Protein AF-A0A947FIZ3-F1 (afdb_monomer)

Secondary structure (DSSP, 8-state):
---HHHHHHHHHHHTS-TTT----EEEESS--HHHHHHHHTT--EEEE----TT--SHHHHHHHHHHHHHHHHTS--SEEEE-STTHHHHHHHHHHHHTPEEEEEE-S-TT-HHHHHTHHHHEEEEEESSTTTSPPP-TT---

Solvent-accessible surface area (backbone atoms only — not comparable to full-atom values): 8315 Å² total; per-residue (Å²): 124,78,50,75,66,55,57,51,51,53,52,52,62,72,72,52,56,71,94,81,48,85,89,78,43,74,44,73,60,78,84,46,58,61,47,55,50,32,59,78,68,72,50,75,64,46,81,40,88,54,59,65,84,85,47,87,44,71,67,38,47,53,51,31,20,53,45,44,26,53,56,52,67,71,48,97,58,72,68,45,80,28,71,53,77,68,51,45,55,34,46,18,54,15,23,55,75,54,75,23,42,17,38,36,38,39,78,58,64,40,77,35,66,57,56,44,65,44,35,58,76,27,35,75,44,76,48,45,84,41,82,80,28,32,68,53,93,53,105,53,42,57,125

Nearest PDB structures (foldseek):
  3s2u-assembly1_A  TM=7.883E-01  e=5.055E-04  Pseudomonas aeruginosa PAO1
  7d1i-assembly1_A-2  TM=7.648E-01  e=7.434E-04  Acinetobacter baumannii
  7d1i-assembly1_B-2  TM=7.716E-01  e=8.454E-04  Acinetobacter baumannii
  7d1i-assembly1_C-2  TM=6.394E-01  e=5.454E-03  Acinetobacter baumannii
  7yqa-assembly1_B  TM=3.366E-01  e=1.893E+00  Chla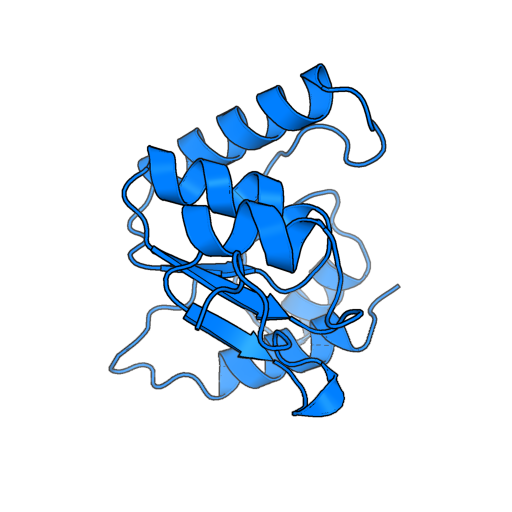mydomonas reinhardtii

Radius of gyration: 15.02 Å; Cα contacts (8 Å, |Δi|>4): 203; chains: 1; bounding box: 41×33×36 Å

Mean predicted aligned error: 6.51 Å

Sequence (143 aa):
MVGGSHISALTMLRELDPARFEPKVLLSGPEGDLGKMLDEEGIPYTRVTMPDPSSESLLGITSSVRAAIAHLKGGDFDYVHTNEGRNHVVWGLAAKIAGVEQVWHHRGHPRAKGLRFIAPLTARAVVSVSHYASPQPSNYSAG

Structure (mmCIF, N/CA/C/O backbone):
data_AF-A0A947FIZ3-F1
#
_entry.id   AF-A0A947FIZ3-F1
#
loop_
_atom_site.group_PDB
_atom_site.id
_atom_site.type_symbol
_atom_site.labe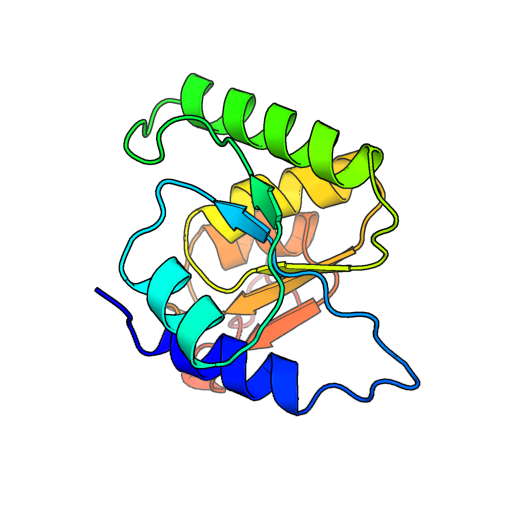l_atom_id
_atom_site.label_alt_id
_atom_site.label_comp_id
_atom_site.label_asym_id
_atom_site.label_entity_id
_atom_site.label_seq_id
_atom_site.pdbx_PDB_ins_code
_atom_site.Cartn_x
_atom_site.Cartn_y
_atom_site.Cartn_z
_atom_site.occupancy
_atom_site.B_iso_or_equiv
_atom_site.auth_seq_id
_atom_site.auth_comp_id
_atom_site.auth_asym_id
_atom_site.auth_atom_id
_atom_site.pdbx_PDB_model_num
ATOM 1 N N . MET A 1 1 ? 8.458 14.597 1.529 1.00 56.16 1 MET A N 1
ATOM 2 C CA . MET A 1 1 ? 7.822 15.358 0.439 1.00 56.16 1 MET A CA 1
ATOM 3 C C . MET A 1 1 ? 6.628 14.572 -0.074 1.00 56.16 1 MET A C 1
ATOM 5 O O . MET A 1 1 ? 6.802 13.422 -0.471 1.00 56.16 1 MET A O 1
ATOM 9 N N . VAL A 1 2 ? 5.433 15.163 -0.054 1.00 65.19 2 VAL A N 1
ATOM 10 C CA . VAL A 1 2 ? 4.241 14.585 -0.694 1.00 65.19 2 VAL A CA 1
ATOM 11 C C . VAL A 1 2 ? 4.395 14.704 -2.211 1.00 65.19 2 VAL A C 1
ATOM 13 O O . VAL A 1 2 ? 4.488 15.800 -2.754 1.00 65.19 2 VAL A O 1
ATOM 16 N N . GLY A 1 3 ? 4.474 13.563 -2.894 1.00 75.19 3 GLY A N 1
ATOM 17 C CA . GLY A 1 3 ? 4.508 13.484 -4.359 1.00 75.19 3 GLY A CA 1
ATOM 18 C C . GLY A 1 3 ? 3.139 13.189 -4.980 1.00 75.19 3 GLY A C 1
ATOM 19 O O . GLY A 1 3 ? 2.205 12.781 -4.293 1.00 75.19 3 GLY A O 1
ATOM 20 N N . GLY A 1 4 ? 3.034 13.295 -6.308 1.00 73.69 4 GLY A N 1
ATOM 21 C CA . GLY A 1 4 ? 1.778 13.053 -7.033 1.00 73.69 4 GLY A CA 1
ATOM 22 C C . GLY A 1 4 ? 1.187 11.637 -6.893 1.00 73.69 4 GLY A C 1
ATOM 23 O O . GLY A 1 4 ? 0.021 11.444 -7.228 1.00 73.69 4 GLY A O 1
ATOM 24 N N . SER A 1 5 ? 1.948 10.642 -6.409 1.00 71.94 5 SER A N 1
ATOM 25 C CA . SER A 1 5 ? 1.408 9.315 -6.039 1.00 71.94 5 SER A CA 1
ATOM 26 C C . SER A 1 5 ? 0.422 9.406 -4.886 1.00 71.94 5 SER A C 1
ATOM 28 O O . SER A 1 5 ? -0.645 8.804 -4.953 1.00 71.94 5 SER A O 1
ATOM 30 N N . HIS A 1 6 ? 0.746 10.205 -3.876 1.00 78.25 6 HIS A N 1
ATOM 31 C CA . HIS A 1 6 ? -0.073 10.382 -2.685 1.00 78.25 6 HIS A CA 1
ATOM 32 C C . HIS A 1 6 ? -1.379 11.106 -3.014 1.00 78.25 6 HIS A C 1
ATOM 34 O O . HIS A 1 6 ? -2.444 10.609 -2.672 1.00 78.25 6 HIS A O 1
ATOM 40 N N . ILE A 1 7 ? -1.320 12.200 -3.784 1.00 80.38 7 ILE A N 1
ATOM 41 C CA . ILE A 1 7 ? -2.523 12.929 -4.227 1.00 80.38 7 ILE A CA 1
ATOM 42 C C . ILE A 1 7 ? -3.473 12.009 -5.008 1.00 80.38 7 ILE A C 1
ATOM 44 O O . ILE A 1 7 ? -4.679 11.995 -4.766 1.00 80.38 7 ILE A O 1
ATOM 48 N N . SER A 1 8 ? -2.921 11.194 -5.915 1.00 79.12 8 SER A N 1
ATOM 49 C CA . SER A 1 8 ? -3.714 10.250 -6.714 1.00 79.12 8 SER A CA 1
ATOM 50 C C . SER A 1 8 ? -4.372 9.182 -5.833 1.00 79.12 8 SER A C 1
ATOM 52 O O . SER A 1 8 ? -5.540 8.858 -6.024 1.00 79.12 8 SER A O 1
ATOM 54 N N . ALA A 1 9 ? -3.636 8.659 -4.848 1.00 82.19 9 ALA A N 1
ATOM 55 C CA . ALA A 1 9 ? -4.139 7.671 -3.900 1.00 82.19 9 ALA A CA 1
ATOM 56 C C . ALA A 1 9 ? -5.288 8.219 -3.044 1.00 82.19 9 ALA A C 1
ATOM 58 O O . ALA A 1 9 ? -6.296 7.542 -2.862 1.00 82.19 9 ALA A O 1
ATOM 59 N N . LEU A 1 10 ? -5.144 9.451 -2.549 1.00 83.69 10 LEU A N 1
ATOM 60 C CA . LEU A 1 10 ? -6.157 10.114 -1.729 1.00 83.69 10 LEU A CA 1
ATOM 61 C C . LEU A 1 10 ? -7.408 10.445 -2.537 1.00 83.69 10 LEU A C 1
ATOM 63 O O . LEU A 1 10 ? -8.516 10.230 -2.060 1.00 83.69 10 LEU A O 1
ATOM 67 N N . THR A 1 11 ? -7.236 10.900 -3.779 1.00 83.69 11 THR A N 1
ATOM 68 C CA . THR A 1 11 ? -8.364 11.144 -4.687 1.00 83.69 11 THR A CA 1
ATOM 69 C C . THR A 1 11 ? -9.124 9.846 -4.953 1.00 83.69 11 THR A C 1
ATOM 71 O O . THR A 1 11 ? -10.338 9.814 -4.811 1.00 83.69 11 THR A O 1
ATOM 74 N N . MET A 1 12 ? -8.420 8.746 -5.244 1.00 86.12 12 MET A N 1
ATOM 75 C CA . MET A 1 12 ? -9.052 7.433 -5.417 1.00 86.12 12 MET A CA 1
ATOM 76 C C . MET A 1 12 ? -9.835 7.012 -4.170 1.00 86.12 12 MET A C 1
ATOM 78 O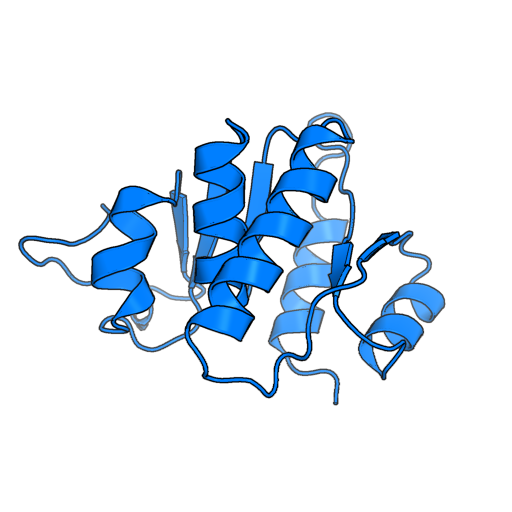 O . MET A 1 12 ? -10.951 6.528 -4.298 1.00 86.12 12 MET A O 1
ATOM 82 N N . LEU A 1 13 ? -9.263 7.202 -2.978 1.00 87.38 13 LEU A N 1
ATOM 83 C CA . LEU A 1 13 ? -9.904 6.829 -1.719 1.00 87.38 13 LEU A CA 1
ATOM 84 C C . LEU A 1 13 ? -11.220 7.585 -1.477 1.00 87.38 13 LEU A C 1
ATOM 86 O O . LEU A 1 13 ? -12.154 6.994 -0.947 1.00 87.38 13 LEU A O 1
ATOM 90 N N . ARG A 1 14 ? -11.310 8.854 -1.891 1.00 84.62 14 ARG A N 1
ATOM 91 C CA . ARG A 1 14 ? -12.533 9.673 -1.771 1.00 84.62 14 ARG A CA 1
ATOM 92 C C . ARG A 1 14 ? -13.658 9.229 -2.689 1.00 84.62 14 ARG A C 1
ATOM 94 O O . ARG A 1 14 ? -14.820 9.358 -2.331 1.00 84.62 14 ARG A O 1
ATOM 101 N N . GLU A 1 15 ? -13.300 8.718 -3.858 1.00 88.00 15 GLU A N 1
ATOM 102 C CA . GLU A 1 15 ? -14.253 8.297 -4.884 1.00 88.00 15 GLU A CA 1
ATOM 103 C C . GLU A 1 15 ? -14.664 6.819 -4.735 1.00 88.00 15 GLU A C 1
ATOM 105 O O . GLU A 1 15 ? -15.405 6.291 -5.566 1.00 88.00 15 GLU A O 1
ATOM 110 N N . LEU A 1 16 ? -14.181 6.117 -3.698 1.00 88.94 16 LEU A N 1
ATOM 111 C CA . LEU A 1 16 ? -14.616 4.751 -3.414 1.00 88.94 16 LEU A CA 1
ATOM 112 C C . LEU A 1 16 ? -16.071 4.745 -2.950 1.00 88.94 16 LEU A C 1
ATOM 114 O O . LEU A 1 16 ? -16.446 5.455 -2.023 1.00 88.94 16 LEU A O 1
ATOM 118 N N . ASP A 1 17 ? -16.871 3.879 -3.569 1.00 91.19 17 ASP A N 1
ATOM 119 C CA . ASP A 1 17 ? -18.255 3.644 -3.171 1.00 91.19 17 ASP A CA 1
ATOM 120 C C . ASP A 1 17 ? -18.308 3.064 -1.740 1.00 91.19 17 ASP A C 1
ATOM 122 O O . ASP A 1 17 ? -17.897 1.911 -1.537 1.00 91.19 17 ASP A O 1
ATOM 126 N N . PRO A 1 18 ? -18.829 3.816 -0.748 1.00 89.81 18 PRO A N 1
ATOM 127 C CA . PRO A 1 18 ? -18.847 3.383 0.646 1.00 89.81 18 PRO A CA 1
ATOM 128 C C . PRO A 1 18 ? -19.818 2.222 0.893 1.00 89.81 18 PRO A C 1
ATOM 130 O O . PRO A 1 18 ? -19.718 1.556 1.919 1.00 89.81 18 PRO A O 1
ATOM 133 N N . ALA A 1 19 ? -20.742 1.936 -0.034 1.00 92.62 19 ALA A N 1
ATOM 134 C CA . ALA A 1 19 ? -21.598 0.753 0.051 1.00 92.62 19 ALA A CA 1
ATOM 135 C C . ALA A 1 19 ? -20.849 -0.542 -0.309 1.00 92.62 19 ALA A C 1
ATOM 137 O O . ALA A 1 19 ? -21.351 -1.637 -0.054 1.00 92.62 19 ALA A O 1
ATOM 138 N N . ARG A 1 20 ? -19.667 -0.429 -0.928 1.00 92.25 20 ARG A N 1
ATOM 139 C CA . ARG A 1 20 ? -18.877 -1.560 -1.437 1.00 92.25 20 ARG A CA 1
ATOM 140 C C . ARG A 1 20 ? -17.522 -1.712 -0.762 1.00 92.25 20 ARG A C 1
ATOM 142 O O . ARG A 1 20 ? -16.988 -2.818 -0.769 1.00 92.25 20 ARG A O 1
ATOM 149 N N . PHE A 1 21 ? -16.952 -0.630 -0.238 1.00 93.31 21 PHE A N 1
ATOM 150 C CA . PHE A 1 21 ? -15.598 -0.622 0.303 1.00 93.31 21 PHE A CA 1
ATOM 151 C C . PHE A 1 21 ? -15.532 0.093 1.652 1.00 93.31 21 PHE A C 1
ATOM 153 O O . PHE A 1 21 ? -16.039 1.200 1.803 1.00 93.31 21 PHE A O 1
ATOM 160 N N . GLU A 1 22 ? -14.813 -0.514 2.596 1.00 93.00 22 GLU A N 1
ATOM 161 C CA . GLU A 1 22 ? -14.386 0.113 3.849 1.00 93.00 22 GLU A CA 1
ATOM 162 C C . GLU A 1 22 ? -12.878 0.414 3.758 1.00 93.00 22 GLU A C 1
ATOM 164 O O . GLU A 1 22 ? -12.045 -0.464 4.012 1.00 93.00 22 GLU A O 1
ATOM 169 N N . PRO A 1 23 ? -12.477 1.621 3.321 1.00 92.44 23 PRO A N 1
ATOM 170 C CA . PRO A 1 23 ? -11.070 1.923 3.109 1.00 92.44 23 PRO A CA 1
ATOM 171 C C . PRO A 1 23 ? -10.318 2.059 4.439 1.00 92.44 23 PRO A C 1
ATOM 173 O O . PRO A 1 23 ? -10.636 2.903 5.272 1.00 92.44 23 PRO A O 1
ATOM 176 N N . LYS A 1 24 ? -9.251 1.270 4.600 1.00 93.00 24 LYS A N 1
ATOM 177 C CA . LYS A 1 24 ? -8.324 1.339 5.740 1.00 93.00 24 LYS A CA 1
ATOM 178 C C . LYS A 1 24 ? -6.951 1.804 5.255 1.00 93.00 24 LYS A C 1
ATOM 180 O O . LYS A 1 24 ? -6.265 1.080 4.533 1.00 93.00 24 LYS A O 1
ATOM 185 N N . VAL A 1 25 ? -6.536 3.014 5.637 1.00 92.06 25 VAL A N 1
ATOM 186 C CA . VAL A 1 25 ? -5.226 3.565 5.250 1.00 92.06 25 VAL A CA 1
ATOM 187 C C . VAL A 1 25 ? -4.148 3.066 6.204 1.00 92.06 25 VAL A C 1
ATOM 189 O O . VAL A 1 25 ? -4.224 3.289 7.410 1.00 92.06 25 VAL A O 1
ATOM 192 N N . LEU A 1 26 ? -3.117 2.416 5.661 1.00 90.56 26 LEU A N 1
ATOM 193 C CA . LEU A 1 26 ? -1.951 1.966 6.417 1.00 90.56 26 LEU A CA 1
ATOM 194 C C . LEU A 1 26 ? -0.746 2.854 6.098 1.00 90.56 26 LEU A C 1
ATOM 196 O O . LEU A 1 26 ? -0.207 2.809 4.990 1.00 90.56 26 LEU A O 1
ATOM 200 N N . LEU A 1 27 ? -0.299 3.639 7.078 1.00 88.31 27 LEU A N 1
ATOM 201 C CA . LEU A 1 27 ? 0.871 4.501 6.941 1.00 88.31 27 LEU A CA 1
ATOM 202 C C . LEU A 1 27 ? 2.110 3.798 7.504 1.00 88.31 27 LEU A C 1
ATOM 204 O O . LEU A 1 27 ? 2.221 3.573 8.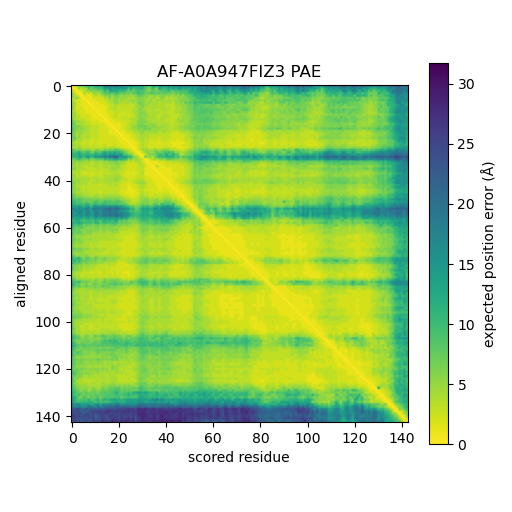710 1.00 88.31 27 LEU A O 1
ATOM 208 N N . SER A 1 28 ? 3.048 3.453 6.621 1.00 80.62 28 SER A N 1
ATOM 209 C CA . SER A 1 28 ? 4.339 2.869 7.002 1.00 80.62 28 SER A CA 1
ATOM 210 C C . SER A 1 28 ? 5.375 3.969 7.256 1.00 80.62 28 SER A C 1
ATOM 212 O O . SER A 1 28 ? 5.661 4.749 6.350 1.00 80.62 28 SER A O 1
ATOM 214 N N . GLY A 1 29 ? 5.984 3.995 8.447 1.00 74.19 29 GLY A N 1
ATOM 215 C CA . GLY A 1 29 ? 7.080 4.918 8.790 1.00 74.19 29 GLY A CA 1
ATOM 216 C C . GLY A 1 29 ? 6.691 6.084 9.720 1.00 74.19 29 GLY A C 1
ATOM 217 O O . GLY A 1 29 ? 5.602 6.082 10.303 1.00 74.19 29 GLY A O 1
ATOM 218 N N . PRO A 1 30 ? 7.602 7.055 9.942 1.00 65.00 30 PRO A N 1
ATOM 219 C CA . PRO A 1 30 ? 7.321 8.220 10.776 1.00 65.00 30 PRO A CA 1
ATOM 220 C C . PRO A 1 30 ? 6.240 9.107 10.146 1.00 65.00 30 PRO A C 1
ATOM 222 O O . PRO A 1 30 ? 6.034 9.096 8.934 1.00 65.00 30 PRO A O 1
ATOM 225 N N . GLU A 1 31 ? 5.578 9.898 10.988 1.00 63.84 31 GLU A N 1
ATOM 226 C CA . GLU A 1 31 ? 4.568 10.894 10.614 1.00 63.84 31 GLU A CA 1
ATOM 227 C C . GLU A 1 31 ? 5.256 12.068 9.898 1.00 63.84 31 GLU A C 1
ATOM 229 O O . GLU A 1 31 ? 5.549 13.116 10.465 1.00 63.84 31 GLU A O 1
ATOM 234 N N . GLY A 1 32 ? 5.675 11.812 8.659 1.00 78.25 32 GLY A N 1
ATOM 235 C CA . GLY A 1 32 ? 6.218 12.815 7.752 1.00 78.25 32 GLY A CA 1
ATOM 236 C C . GLY A 1 32 ? 5.098 13.619 7.096 1.00 78.25 32 GLY A C 1
ATOM 237 O O . GLY A 1 32 ? 3.947 13.577 7.523 1.00 78.25 32 GLY A O 1
ATOM 238 N N . ASP A 1 33 ? 5.419 14.306 5.999 1.00 81.88 33 ASP A N 1
ATOM 239 C CA . ASP A 1 33 ? 4.461 15.167 5.284 1.00 81.88 33 ASP A CA 1
ATOM 240 C C . ASP A 1 33 ? 3.162 14.447 4.871 1.00 81.88 33 ASP A C 1
ATOM 242 O O . ASP A 1 33 ? 2.115 15.073 4.775 1.00 81.88 33 ASP A O 1
ATOM 246 N N . LEU A 1 34 ? 3.215 13.127 4.649 1.00 82.06 34 LEU A N 1
ATOM 247 C CA . LEU A 1 34 ? 2.036 12.329 4.311 1.00 82.06 34 LEU A CA 1
ATOM 248 C C . LEU A 1 34 ? 1.068 12.152 5.491 1.00 82.06 34 LEU A C 1
ATOM 250 O O . LEU A 1 34 ? -0.136 12.148 5.269 1.00 82.06 34 LEU A O 1
ATOM 254 N N . GLY A 1 35 ? 1.576 12.006 6.720 1.00 86.94 35 GLY A N 1
ATOM 255 C CA . GLY A 1 35 ? 0.729 11.909 7.916 1.00 86.94 35 GLY A CA 1
ATOM 256 C C . GLY A 1 35 ? -0.036 13.209 8.141 1.00 86.94 35 GLY A C 1
ATOM 257 O O . GLY A 1 35 ? -1.257 13.198 8.196 1.00 86.94 35 GLY A O 1
ATOM 258 N N . LYS A 1 36 ? 0.681 14.338 8.081 1.00 88.00 36 LYS A N 1
ATOM 259 C CA . LYS A 1 36 ? 0.081 15.678 8.166 1.00 88.00 36 LYS A CA 1
ATOM 260 C C . LYS A 1 36 ? -1.000 15.901 7.113 1.00 88.00 36 LYS A C 1
ATOM 262 O O . LYS A 1 36 ? -2.060 16.415 7.430 1.00 88.00 36 LYS A O 1
ATOM 267 N N . MET A 1 37 ? -0.745 15.479 5.873 1.00 85.94 37 MET A N 1
ATOM 268 C CA . MET A 1 37 ? -1.739 15.585 4.809 1.00 85.94 37 MET A CA 1
ATOM 269 C C . MET A 1 37 ? -2.989 14.742 5.105 1.00 85.94 37 MET A C 1
ATOM 271 O O . MET A 1 37 ? -4.098 15.185 4.840 1.00 85.94 37 MET A O 1
ATOM 275 N N . LEU A 1 38 ? -2.835 13.529 5.643 1.00 89.38 38 LEU A N 1
ATOM 276 C CA . LEU A 1 38 ? -3.980 12.699 6.027 1.00 89.38 38 LEU A CA 1
ATOM 277 C C . LEU A 1 38 ? -4.802 13.357 7.145 1.00 89.38 38 LEU A C 1
ATOM 279 O O . LEU A 1 38 ? -6.030 13.343 7.063 1.00 89.38 38 LEU A O 1
ATOM 283 N N . ASP A 1 39 ? -4.137 13.969 8.129 1.00 90.00 39 ASP A N 1
ATOM 284 C CA . ASP A 1 39 ? -4.788 14.702 9.221 1.00 90.00 39 ASP A CA 1
ATOM 285 C C . ASP A 1 39 ? -5.544 15.939 8.720 1.00 90.00 39 ASP A C 1
ATOM 287 O O . ASP A 1 39 ? -6.709 16.133 9.066 1.00 90.00 39 ASP A O 1
ATOM 291 N N . GLU A 1 40 ? -4.908 16.757 7.874 1.00 89.06 40 GLU A N 1
ATOM 292 C CA . GLU A 1 40 ? -5.514 17.951 7.261 1.00 89.06 40 GLU A CA 1
ATOM 293 C C . GLU A 1 40 ? -6.770 17.603 6.454 1.00 89.06 40 GLU A C 1
ATOM 295 O O . GLU A 1 40 ? -7.740 18.360 6.439 1.00 89.06 40 GLU A O 1
ATOM 300 N N . GLU A 1 41 ? -6.765 16.435 5.817 1.00 84.81 41 GLU A N 1
ATOM 301 C CA . GLU A 1 41 ? -7.861 15.944 4.986 1.00 84.81 41 GLU A CA 1
ATOM 302 C C . GLU A 1 41 ? -8.886 15.103 5.770 1.00 84.81 41 GLU A C 1
ATOM 304 O O . GLU A 1 41 ? -9.845 14.599 5.180 1.00 84.81 41 GLU A O 1
ATOM 309 N N . GLY A 1 42 ? -8.701 14.934 7.085 1.00 89.12 42 GLY A N 1
ATOM 310 C CA . GLY A 1 42 ? -9.610 14.191 7.961 1.00 89.12 42 GLY A CA 1
ATOM 311 C C . GLY A 1 42 ? -9.711 12.696 7.644 1.00 89.12 42 GLY A C 1
ATOM 312 O O . GLY A 1 42 ? -10.742 12.078 7.918 1.00 89.12 42 GLY A O 1
ATOM 313 N N . ILE A 1 43 ? -8.676 12.104 7.040 1.00 88.94 43 ILE A N 1
ATOM 314 C CA . ILE A 1 43 ? -8.677 10.700 6.619 1.00 88.94 43 ILE A CA 1
ATOM 315 C C . ILE A 1 43 ? -8.075 9.835 7.733 1.00 88.94 43 ILE A C 1
ATOM 317 O O . ILE A 1 43 ? -6.883 9.959 8.022 1.00 88.94 43 ILE A O 1
ATOM 321 N N . PRO A 1 44 ? -8.848 8.912 8.337 1.00 91.00 44 PRO A N 1
ATOM 322 C CA . PRO A 1 44 ? -8.325 8.046 9.382 1.00 91.00 44 PRO A CA 1
ATOM 323 C C . PRO A 1 44 ? -7.282 7.079 8.811 1.00 91.00 44 PRO A C 1
ATOM 325 O O . PRO A 1 44 ? -7.488 6.444 7.773 1.00 91.00 44 PRO A O 1
ATOM 328 N N . TYR A 1 45 ? -6.166 6.925 9.522 1.00 91.75 45 TYR A N 1
ATOM 329 C CA . TYR A 1 45 ? -5.112 5.985 9.159 1.00 91.75 45 TYR A CA 1
ATOM 330 C C . TYR A 1 45 ? -4.574 5.227 10.369 1.00 91.75 45 TYR A C 1
ATOM 332 O O . TYR A 1 45 ? -4.535 5.722 11.493 1.00 91.75 45 TYR A O 1
ATOM 340 N N . THR A 1 46 ? -4.116 4.002 10.123 1.00 90.75 46 THR A N 1
ATOM 341 C CA . THR A 1 46 ? -3.392 3.193 11.102 1.00 90.75 46 THR A CA 1
ATOM 342 C C . THR A 1 46 ? -1.904 3.264 10.812 1.00 90.75 46 THR A C 1
ATOM 344 O O . THR A 1 46 ? -1.452 3.020 9.690 1.00 90.75 46 THR A O 1
ATOM 347 N N . ARG A 1 47 ? -1.121 3.577 11.843 1.00 87.94 47 ARG A N 1
ATOM 348 C CA . ARG A 1 47 ? 0.337 3.551 11.752 1.00 87.94 47 ARG A CA 1
ATOM 349 C C . ARG A 1 47 ? 0.830 2.117 11.845 1.00 87.94 47 ARG A C 1
ATOM 351 O O . ARG A 1 47 ? 0.467 1.375 12.755 1.00 87.94 47 ARG A O 1
ATOM 358 N N . VAL A 1 48 ? 1.682 1.749 10.901 1.00 87.00 48 VAL A N 1
ATOM 359 C CA . VAL A 1 48 ? 2.271 0.418 10.805 1.00 87.00 48 VAL A CA 1
ATOM 360 C C . VAL A 1 48 ? 3.764 0.548 11.058 1.00 87.00 48 VAL A C 1
ATOM 362 O O . VAL A 1 48 ? 4.484 1.217 10.309 1.00 87.00 48 VAL A O 1
ATOM 365 N N . THR A 1 49 ? 4.239 -0.095 12.122 1.00 83.12 49 THR A N 1
ATOM 366 C CA . THR A 1 49 ? 5.669 -0.148 12.423 1.00 83.12 49 THR A CA 1
ATOM 367 C C . THR A 1 49 ? 6.330 -1.125 11.465 1.00 83.12 49 THR A C 1
ATOM 369 O O . THR A 1 49 ? 6.254 -2.340 11.632 1.00 83.12 49 THR A O 1
ATOM 372 N N . MET A 1 50 ? 6.988 -0.576 10.451 1.00 81.62 50 MET A N 1
ATOM 373 C CA . MET A 1 50 ? 7.743 -1.346 9.472 1.00 81.62 50 MET A CA 1
ATOM 374 C C . MET A 1 50 ? 9.245 -1.200 9.740 1.00 81.62 50 MET A C 1
ATOM 376 O O . MET A 1 50 ? 9.688 -0.115 10.125 1.00 81.62 50 MET A O 1
ATOM 380 N N . PRO A 1 51 ? 10.044 -2.258 9.520 1.00 78.75 51 PRO A N 1
ATOM 381 C CA . PRO A 1 51 ? 11.499 -2.157 9.502 1.00 78.75 51 PRO A CA 1
ATOM 382 C C . PRO A 1 51 ? 11.980 -1.086 8.518 1.00 78.75 51 PRO A C 1
ATOM 384 O O . PRO A 1 51 ? 11.322 -0.825 7.505 1.00 78.75 51 PRO A O 1
ATOM 387 N N . ASP A 1 52 ? 13.136 -0.489 8.820 1.00 68.81 52 ASP A N 1
ATOM 388 C CA . ASP A 1 52 ? 13.645 0.680 8.102 1.00 68.81 52 ASP A CA 1
ATOM 389 C C . ASP A 1 52 ? 13.663 0.454 6.576 1.00 68.81 52 ASP A C 1
ATOM 391 O O . ASP A 1 52 ? 14.286 -0.499 6.078 1.00 68.81 52 ASP A O 1
ATOM 395 N N . PRO A 1 53 ? 12.978 1.320 5.805 1.00 59.88 53 PRO A N 1
ATOM 396 C CA . PRO A 1 53 ? 12.984 1.241 4.363 1.00 59.88 53 PRO A CA 1
ATOM 397 C C . PRO A 1 53 ? 14.343 1.437 3.692 1.00 59.88 53 PRO A C 1
ATOM 399 O O . PRO A 1 53 ? 14.498 0.987 2.556 1.00 59.88 53 PRO A O 1
ATOM 402 N N . SER A 1 54 ? 15.327 2.014 4.378 1.00 59.88 54 SER A N 1
ATOM 403 C CA . SER A 1 54 ? 16.686 2.205 3.860 1.00 59.88 54 SER A CA 1
ATOM 404 C C . SER A 1 54 ? 17.486 0.902 3.720 1.00 59.88 54 SER A C 1
ATOM 406 O O . SER A 1 54 ? 18.454 0.845 2.962 1.00 59.88 54 SER A O 1
ATOM 408 N N . SER A 1 55 ? 17.083 -0.173 4.410 1.00 62.41 55 SER A N 1
ATOM 409 C CA . SER A 1 55 ? 17.778 -1.456 4.317 1.00 62.41 55 SER A CA 1
ATOM 410 C C . SER A 1 55 ? 17.410 -2.177 3.019 1.00 62.41 55 SER A C 1
ATOM 412 O O . SER A 1 55 ? 16.365 -2.823 2.922 1.00 62.41 55 SER A O 1
ATOM 414 N N . GLU A 1 56 ? 18.303 -2.121 2.029 1.00 67.50 56 GLU A N 1
ATOM 415 C CA . GLU A 1 56 ? 18.226 -2.941 0.805 1.00 67.50 56 GLU A CA 1
ATOM 416 C C . GLU A 1 56 ? 18.569 -4.421 1.054 1.00 67.50 56 GLU A C 1
ATOM 418 O O . GLU A 1 56 ? 18.569 -5.245 0.139 1.00 67.50 56 GLU A O 1
ATOM 423 N N . SER A 1 57 ? 18.859 -4.786 2.305 1.00 78.75 57 SER A N 1
ATOM 424 C CA . SER A 1 57 ? 19.202 -6.155 2.661 1.00 78.75 57 SER A CA 1
ATOM 425 C C . SER A 1 57 ? 17.999 -7.095 2.537 1.00 78.75 57 SER A C 1
ATOM 427 O O . SER A 1 57 ? 16.853 -6.753 2.847 1.00 78.75 57 SER A O 1
ATOM 429 N N . LEU A 1 58 ? 18.273 -8.349 2.170 1.00 79.44 58 LEU A N 1
ATOM 430 C CA . LEU A 1 58 ? 17.272 -9.420 2.167 1.00 79.44 58 LEU A CA 1
ATOM 431 C C . LEU A 1 58 ? 16.612 -9.595 3.551 1.00 79.44 58 LEU A C 1
ATOM 433 O O . LEU A 1 58 ? 15.421 -9.894 3.651 1.00 79.44 58 LEU A O 1
ATOM 437 N N . LEU A 1 59 ? 17.366 -9.358 4.628 1.00 82.12 59 LEU A N 1
ATOM 438 C CA . LEU A 1 59 ? 16.856 -9.377 6.002 1.00 82.12 59 LEU A CA 1
ATOM 439 C C . LEU A 1 59 ? 15.838 -8.250 6.255 1.00 82.12 59 LEU A C 1
ATOM 441 O O . LEU A 1 59 ? 14.799 -8.483 6.876 1.00 82.12 59 LEU A O 1
ATOM 445 N N . GLY A 1 60 ? 16.076 -7.051 5.719 1.00 84.06 60 GLY A N 1
ATOM 446 C CA . GLY A 1 60 ? 15.137 -5.925 5.782 1.00 84.06 60 GLY A CA 1
ATOM 447 C C . GLY A 1 60 ? 13.826 -6.209 5.042 1.00 84.06 60 GLY A C 1
ATOM 448 O O . GLY A 1 60 ? 12.738 -5.939 5.554 1.00 84.06 60 GLY A O 1
ATOM 449 N N . ILE A 1 61 ? 13.903 -6.841 3.868 1.00 84.62 61 ILE A N 1
ATOM 450 C CA . ILE A 1 61 ? 12.712 -7.226 3.094 1.00 84.62 61 ILE A CA 1
ATOM 451 C C . ILE A 1 61 ? 11.918 -8.311 3.824 1.00 84.62 61 ILE A C 1
ATOM 453 O O . ILE A 1 61 ? 10.707 -8.183 3.987 1.00 84.62 61 ILE A O 1
ATOM 457 N N . THR A 1 62 ? 12.581 -9.369 4.293 1.00 88.25 62 THR A N 1
ATOM 458 C CA . THR A 1 62 ? 11.902 -10.487 4.974 1.00 88.25 62 THR A CA 1
ATOM 459 C C . THR A 1 62 ? 11.256 -10.061 6.291 1.00 88.25 62 THR A C 1
ATOM 461 O O . THR A 1 62 ? 10.127 -10.464 6.572 1.00 88.25 62 THR A O 1
ATOM 464 N N . SER A 1 63 ? 11.919 -9.214 7.080 1.00 89.25 63 SER A N 1
ATOM 465 C CA . SER A 1 63 ? 11.326 -8.630 8.290 1.00 89.25 63 SER A CA 1
ATOM 466 C C . SER A 1 63 ? 10.130 -7.733 7.963 1.00 89.25 63 SER A C 1
ATOM 468 O O . SER A 1 63 ? 9.098 -7.845 8.622 1.00 89.25 63 SER A O 1
ATOM 470 N N . SER A 1 64 ? 10.216 -6.921 6.903 1.00 90.81 64 SER A N 1
ATOM 471 C CA . SER A 1 64 ? 9.095 -6.091 6.442 1.00 90.81 64 SER A CA 1
ATOM 472 C C . SER A 1 64 ? 7.901 -6.936 6.003 1.00 90.81 64 SER A C 1
ATOM 474 O O . SER A 1 64 ? 6.769 -6.638 6.369 1.00 90.81 64 SER A O 1
ATOM 476 N N . VAL A 1 65 ? 8.138 -8.029 5.273 1.00 92.44 65 VAL A N 1
ATOM 477 C CA . VAL A 1 65 ? 7.078 -8.968 4.875 1.00 92.44 65 VAL A CA 1
ATOM 478 C C . VAL A 1 65 ? 6.431 -9.605 6.104 1.00 92.44 65 VAL A C 1
ATOM 480 O O . VAL A 1 65 ? 5.209 -9.668 6.172 1.00 92.44 65 VAL A O 1
ATOM 483 N N . ARG A 1 66 ? 7.212 -10.034 7.105 1.00 93.00 66 ARG A N 1
ATOM 484 C CA . ARG A 1 66 ? 6.659 -10.597 8.351 1.00 93.00 66 ARG A CA 1
ATOM 485 C C . ARG A 1 66 ? 5.790 -9.599 9.109 1.00 93.00 66 ARG A C 1
ATOM 487 O O . ARG A 1 66 ? 4.708 -9.977 9.550 1.00 93.00 66 ARG A O 1
ATOM 494 N N . ALA A 1 67 ? 6.239 -8.352 9.231 1.00 92.00 67 ALA A N 1
ATOM 495 C CA . ALA A 1 67 ? 5.451 -7.292 9.853 1.00 92.00 67 ALA A CA 1
ATOM 496 C C . ALA A 1 67 ? 4.135 -7.071 9.088 1.00 92.00 67 ALA A C 1
ATOM 498 O O . ALA A 1 67 ? 3.062 -7.127 9.683 1.00 92.00 67 ALA A O 1
ATOM 499 N N . ALA A 1 68 ? 4.197 -6.941 7.760 1.00 93.56 68 ALA A N 1
ATOM 500 C CA . ALA A 1 68 ? 3.009 -6.797 6.921 1.00 93.56 68 ALA A CA 1
ATOM 501 C C . ALA A 1 68 ? 2.037 -7.986 7.056 1.00 93.56 68 ALA A C 1
ATOM 503 O O . ALA A 1 68 ? 0.835 -7.773 7.170 1.00 93.56 68 ALA A O 1
ATOM 504 N N . ILE A 1 69 ? 2.533 -9.230 7.119 1.00 95.25 69 ILE A N 1
ATOM 505 C CA . ILE A 1 69 ? 1.688 -10.418 7.350 1.00 95.25 69 ILE A CA 1
ATOM 506 C C . ILE A 1 69 ? 0.954 -10.311 8.687 1.00 95.25 69 ILE A C 1
ATOM 508 O O . ILE A 1 69 ? -0.233 -10.615 8.744 1.00 95.25 69 ILE A O 1
ATOM 512 N N . ALA A 1 70 ? 1.644 -9.902 9.755 1.00 93.50 70 ALA A N 1
ATOM 513 C CA . ALA A 1 70 ? 1.033 -9.773 11.075 1.00 93.50 70 ALA A CA 1
ATOM 514 C C . ALA A 1 70 ? -0.108 -8.746 11.066 1.00 93.50 70 ALA A C 1
ATOM 516 O O . ALA A 1 70 ? -1.172 -9.016 11.614 1.00 93.50 70 ALA A O 1
ATOM 517 N N . HIS A 1 71 ? 0.082 -7.617 10.381 1.00 92.88 71 HIS A N 1
ATOM 518 C CA . HIS A 1 71 ? -0.967 -6.611 10.225 1.00 92.88 71 HIS A CA 1
ATOM 519 C C . HIS A 1 71 ? -2.151 -7.118 9.402 1.00 92.88 71 HIS A C 1
ATOM 521 O O . HIS A 1 71 ? -3.290 -6.924 9.812 1.00 92.88 71 HIS A O 1
ATOM 527 N N . LEU A 1 72 ? -1.899 -7.807 8.286 1.00 94.50 72 LEU A N 1
ATOM 528 C CA . LEU A 1 72 ? -2.971 -8.336 7.439 1.00 94.50 72 LEU A CA 1
ATOM 529 C C . LEU A 1 72 ? -3.764 -9.454 8.112 1.00 94.50 72 LEU A C 1
ATOM 531 O O . LEU A 1 72 ? -4.971 -9.515 7.950 1.00 94.50 72 LEU A O 1
ATOM 535 N N . LYS A 1 73 ? -3.106 -10.323 8.885 1.00 93.44 73 LYS A N 1
ATOM 536 C CA . LYS A 1 73 ? -3.789 -11.389 9.633 1.00 93.44 73 LYS A CA 1
ATOM 537 C C . LYS A 1 73 ? -4.492 -10.892 10.896 1.00 93.44 73 LYS A C 1
ATOM 539 O O . LYS A 1 73 ? -5.326 -11.610 11.434 1.00 93.44 73 LYS A O 1
ATOM 544 N N . GLY A 1 74 ? -4.106 -9.723 11.403 1.00 91.62 74 GLY A N 1
ATOM 545 C CA . GLY A 1 74 ? -4.674 -9.123 12.609 1.00 91.62 74 GLY A CA 1
ATOM 546 C C . GLY A 1 74 ? -5.894 -8.236 12.361 1.00 91.62 74 GLY A C 1
ATOM 547 O O . GLY A 1 74 ? -6.435 -7.704 13.324 1.00 91.62 74 GLY A O 1
ATOM 548 N N . GLY A 1 75 ? -6.310 -8.045 11.108 1.00 88.38 75 GLY A N 1
ATOM 549 C CA . GLY A 1 75 ? -7.479 -7.242 10.764 1.00 88.38 75 GLY A CA 1
ATOM 550 C C . GLY A 1 75 ? -8.265 -7.831 9.601 1.00 88.38 75 GLY A C 1
ATOM 551 O O . GLY A 1 75 ? -7.813 -8.759 8.938 1.00 88.38 75 GLY A O 1
ATOM 552 N N . ASP A 1 76 ? -9.436 -7.256 9.348 1.00 91.25 76 ASP A N 1
ATOM 553 C CA . ASP A 1 76 ? -10.319 -7.686 8.264 1.00 91.25 76 ASP A CA 1
ATOM 554 C C . ASP A 1 76 ? -9.975 -6.922 6.984 1.00 91.25 76 ASP A C 1
ATOM 556 O O . ASP A 1 76 ? -10.323 -5.742 6.836 1.00 91.25 76 ASP A O 1
ATOM 560 N N . PHE A 1 77 ? -9.234 -7.584 6.094 1.00 95.00 77 PHE A N 1
ATOM 561 C CA . PHE A 1 77 ? -8.826 -7.053 4.798 1.00 95.00 77 PHE A CA 1
ATOM 562 C C . PHE A 1 77 ? -9.137 -8.058 3.691 1.00 95.00 77 PHE A C 1
ATOM 564 O O . PHE A 1 77 ? -8.572 -9.149 3.670 1.00 95.00 77 PHE A O 1
ATOM 571 N N . ASP A 1 78 ? -9.948 -7.653 2.718 1.00 94.38 78 ASP A N 1
ATOM 572 C CA . ASP A 1 78 ? -10.162 -8.431 1.490 1.00 94.38 78 ASP A CA 1
ATOM 573 C C . ASP A 1 78 ? -9.111 -8.092 0.423 1.00 94.38 78 ASP A C 1
ATOM 575 O O . ASP A 1 78 ? -8.632 -8.956 -0.318 1.00 94.38 78 ASP A O 1
ATOM 579 N N . TYR A 1 79 ? -8.709 -6.814 0.389 1.00 94.19 79 TYR A N 1
ATOM 580 C CA . TYR A 1 79 ? -7.822 -6.249 -0.620 1.00 94.19 79 TYR A CA 1
ATOM 581 C C . TYR A 1 79 ? -6.708 -5.394 -0.020 1.00 94.19 79 TYR A C 1
ATOM 583 O O . TYR A 1 79 ? -6.921 -4.580 0.876 1.00 94.19 79 TYR A O 1
ATOM 591 N N . VAL A 1 80 ? -5.522 -5.499 -0.614 1.00 94.69 80 VAL A N 1
ATOM 592 C CA . VAL A 1 80 ? -4.394 -4.591 -0.401 1.00 94.69 80 VAL A CA 1
ATOM 593 C C . VAL A 1 80 ? -4.119 -3.819 -1.679 1.00 94.69 80 VAL A C 1
ATOM 595 O O . VAL A 1 80 ? -3.731 -4.385 -2.700 1.00 94.69 80 VAL A O 1
ATOM 598 N N . HIS A 1 81 ? -4.270 -2.501 -1.617 1.00 93.69 81 HIS A N 1
ATOM 599 C CA . HIS A 1 81 ? -3.878 -1.615 -2.702 1.00 93.69 81 HIS A CA 1
ATOM 600 C C . HIS A 1 81 ? -2.458 -1.091 -2.473 1.00 93.69 81 HIS A C 1
ATOM 602 O O . HIS A 1 81 ? -2.135 -0.558 -1.414 1.00 93.69 81 HIS A O 1
ATOM 608 N N . THR A 1 82 ? -1.598 -1.214 -3.480 1.00 91.62 82 THR A N 1
ATOM 609 C CA . THR A 1 82 ? -0.208 -0.735 -3.412 1.00 91.62 82 THR A CA 1
ATOM 610 C C . THR A 1 82 ? 0.051 0.267 -4.524 1.00 91.62 82 THR A C 1
ATOM 612 O O . THR A 1 82 ? -0.261 -0.025 -5.673 1.00 91.62 82 THR A O 1
ATOM 615 N N . ASN A 1 83 ? 0.635 1.423 -4.185 1.00 85.44 83 ASN A N 1
ATOM 616 C CA . ASN A 1 83 ? 0.793 2.551 -5.113 1.00 85.44 83 ASN A CA 1
ATOM 617 C C . ASN A 1 83 ? 2.197 2.759 -5.682 1.00 85.44 83 ASN A C 1
ATOM 619 O O . ASN A 1 83 ? 2.338 3.390 -6.729 1.00 85.44 83 ASN A O 1
ATOM 623 N N . GLU A 1 84 ? 3.242 2.283 -5.003 1.00 80.56 84 GLU A N 1
ATOM 624 C CA . GLU A 1 84 ? 4.604 2.542 -5.461 1.00 80.56 84 GLU A CA 1
ATOM 625 C C . GLU A 1 84 ? 5.658 1.564 -4.933 1.00 80.56 84 GLU A C 1
ATOM 627 O O . GLU A 1 84 ? 5.561 0.992 -3.845 1.00 80.56 84 GLU A O 1
ATOM 632 N N . GLY A 1 85 ? 6.718 1.430 -5.736 1.00 80.06 85 GLY A N 1
ATOM 633 C CA . GLY A 1 85 ? 8.032 0.948 -5.328 1.00 80.06 85 GLY A CA 1
ATOM 634 C C . GLY A 1 85 ? 8.041 -0.389 -4.591 1.00 80.06 85 GLY A C 1
ATOM 635 O O . GLY A 1 85 ? 7.445 -1.381 -5.019 1.00 80.06 85 GLY A O 1
ATOM 636 N N . ARG A 1 86 ? 8.777 -0.412 -3.477 1.00 81.44 86 ARG A N 1
ATOM 637 C CA . ARG A 1 86 ? 9.001 -1.605 -2.651 1.00 81.44 86 ARG A CA 1
ATOM 638 C C . ARG A 1 86 ? 7.727 -2.096 -1.966 1.00 81.44 86 ARG A C 1
ATOM 640 O O . ARG A 1 86 ? 7.624 -3.290 -1.685 1.00 81.44 86 ARG A O 1
ATOM 647 N N . ASN A 1 87 ? 6.753 -1.213 -1.743 1.00 85.75 87 ASN A N 1
ATOM 648 C CA . ASN A 1 87 ? 5.493 -1.591 -1.110 1.00 85.75 87 ASN A CA 1
ATOM 649 C C . ASN A 1 87 ? 4.758 -2.643 -1.935 1.00 85.75 87 ASN A C 1
ATOM 651 O O . ASN A 1 87 ? 4.194 -3.561 -1.352 1.00 85.75 87 ASN A O 1
ATOM 655 N N . HIS A 1 88 ? 4.856 -2.601 -3.266 1.00 89.50 88 HIS A N 1
ATOM 656 C CA . HIS A 1 88 ? 4.287 -3.652 -4.102 1.00 89.50 88 HIS A CA 1
ATOM 657 C C . HIS A 1 88 ? 4.844 -5.047 -3.792 1.00 89.50 88 HIS A C 1
ATOM 659 O O . HIS A 1 88 ? 4.095 -6.018 -3.796 1.00 89.50 88 HIS A O 1
ATOM 665 N N . VAL A 1 89 ? 6.147 -5.153 -3.514 1.00 90.00 89 VAL A N 1
ATOM 666 C CA . VAL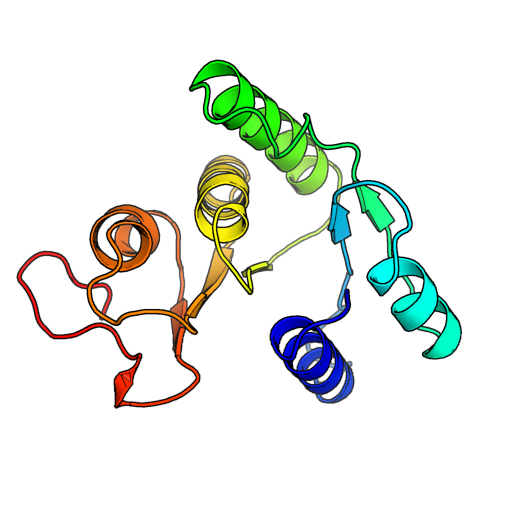 A 1 89 ? 6.799 -6.438 -3.229 1.00 90.00 89 VAL A CA 1
ATOM 667 C C . VAL A 1 89 ? 6.491 -6.887 -1.807 1.00 90.00 89 VAL A C 1
ATOM 669 O O . VAL A 1 89 ? 6.043 -8.011 -1.606 1.00 90.00 89 VAL A O 1
ATOM 672 N N . VAL A 1 90 ? 6.705 -6.009 -0.823 1.00 91.75 90 VAL A N 1
ATOM 673 C CA . VAL A 1 90 ? 6.513 -6.340 0.597 1.00 91.75 90 VAL A CA 1
ATOM 674 C C . VAL A 1 90 ? 5.060 -6.711 0.873 1.00 91.75 90 VAL A C 1
ATOM 676 O O . VAL A 1 90 ? 4.788 -7.797 1.383 1.00 91.75 90 VAL A O 1
ATOM 679 N N . TRP A 1 91 ? 4.128 -5.838 0.492 1.00 93.50 91 TRP A N 1
ATOM 680 C CA . TRP A 1 91 ? 2.712 -6.058 0.747 1.00 93.50 91 TRP A CA 1
ATOM 681 C C . TRP A 1 91 ? 2.103 -7.085 -0.203 1.00 93.50 91 TRP A C 1
ATOM 683 O O . TRP A 1 91 ? 1.210 -7.806 0.213 1.00 93.50 91 TRP A O 1
ATOM 693 N N . GLY A 1 92 ? 2.610 -7.230 -1.431 1.00 93.62 92 GLY A N 1
ATOM 694 C CA . GLY A 1 92 ? 2.152 -8.280 -2.346 1.00 93.62 92 GLY A CA 1
ATOM 695 C C . GLY A 1 92 ? 2.482 -9.686 -1.853 1.00 93.62 92 GLY A C 1
ATOM 696 O O . GLY A 1 92 ? 1.621 -10.565 -1.840 1.00 93.62 92 GLY A O 1
ATOM 697 N N . LEU A 1 93 ? 3.717 -9.902 -1.388 1.00 93.69 93 LEU A N 1
ATOM 698 C CA . LEU A 1 93 ? 4.106 -11.178 -0.781 1.00 93.69 93 LEU A CA 1
ATOM 699 C C . LEU A 1 93 ? 3.338 -11.435 0.519 1.00 93.69 93 LEU A C 1
ATOM 701 O O . LEU A 1 93 ? 2.883 -12.555 0.747 1.00 93.69 93 LEU A O 1
ATOM 705 N N . ALA A 1 94 ? 3.167 -10.405 1.351 1.00 94.88 94 ALA A N 1
ATOM 706 C CA . ALA A 1 94 ? 2.412 -10.522 2.591 1.00 94.88 94 ALA A CA 1
ATOM 707 C C . ALA A 1 94 ? 0.932 -10.850 2.344 1.00 94.88 94 ALA A C 1
ATOM 709 O O . ALA A 1 94 ? 0.413 -11.759 2.984 1.00 94.88 94 ALA A O 1
ATOM 710 N N . ALA A 1 95 ? 0.291 -10.183 1.380 1.00 95.44 95 ALA A N 1
ATOM 711 C CA . ALA A 1 95 ? -1.095 -10.422 0.984 1.00 95.44 95 ALA A CA 1
ATOM 712 C C . ALA A 1 95 ? -1.293 -11.869 0.524 1.00 95.44 95 ALA A C 1
ATOM 714 O O . ALA A 1 95 ? -2.131 -12.579 1.076 1.00 95.44 95 ALA A O 1
ATOM 715 N N . LYS A 1 96 ? -0.415 -12.367 -0.356 1.00 94.25 96 LYS A N 1
ATOM 716 C CA . LYS A 1 96 ? -0.447 -13.767 -0.798 1.00 94.25 96 LYS A CA 1
ATOM 717 C C . LYS A 1 96 ? -0.360 -14.766 0.361 1.00 94.25 96 LYS A C 1
ATOM 719 O O . LYS A 1 96 ? -1.070 -15.764 0.358 1.00 94.25 96 LYS A O 1
ATOM 724 N N . ILE A 1 97 ? 0.505 -14.514 1.344 1.00 95.69 97 ILE A N 1
ATOM 725 C CA . ILE A 1 97 ? 0.673 -15.391 2.518 1.00 95.69 97 ILE A CA 1
ATOM 726 C C . ILE A 1 97 ? -0.500 -15.260 3.503 1.00 95.69 97 ILE A C 1
ATOM 728 O O . ILE A 1 97 ? -0.832 -16.218 4.205 1.00 95.69 97 ILE A O 1
ATOM 732 N N . ALA A 1 98 ? -1.111 -14.080 3.587 1.00 95.31 98 ALA A N 1
ATOM 733 C CA . ALA A 1 98 ? -2.263 -13.811 4.437 1.00 95.31 98 ALA A CA 1
ATOM 734 C C . ALA A 1 98 ? -3.599 -14.259 3.816 1.00 95.31 98 ALA A C 1
ATOM 736 O O . ALA A 1 98 ? -4.585 -14.315 4.537 1.00 95.31 98 ALA A O 1
ATOM 737 N N . GLY A 1 99 ? -3.627 -14.614 2.526 1.00 95.12 99 GLY A N 1
ATOM 738 C CA . GLY A 1 99 ? -4.862 -14.945 1.808 1.00 95.12 99 GLY A CA 1
ATOM 739 C C . GLY A 1 99 ? -5.664 -13.715 1.368 1.00 95.12 99 GLY A C 1
ATOM 740 O O . GLY A 1 99 ? -6.855 -13.833 1.119 1.00 95.12 99 GLY A O 1
ATOM 741 N N . VAL A 1 100 ? -5.011 -12.555 1.275 1.00 96.50 100 VAL A N 1
ATOM 742 C CA . VAL A 1 100 ? -5.595 -11.266 0.873 1.00 96.50 100 VAL A CA 1
ATOM 743 C C . VAL A 1 100 ? -5.225 -10.978 -0.585 1.00 96.50 100 VAL A C 1
ATOM 745 O O . VAL A 1 100 ? -4.100 -11.258 -1.013 1.00 96.50 100 VAL A O 1
ATOM 748 N N . GLU A 1 101 ? -6.139 -10.406 -1.368 1.00 95.56 101 GLU A N 1
ATOM 749 C CA . GLU A 1 101 ? -5.889 -10.097 -2.780 1.00 95.56 101 GLU A CA 1
ATOM 750 C C . GLU A 1 101 ? -5.135 -8.760 -2.937 1.00 95.56 101 GLU A C 1
ATOM 752 O O . GLU A 1 101 ? -5.468 -7.759 -2.308 1.00 95.56 101 GLU A O 1
ATOM 757 N N . GLN A 1 102 ? -4.112 -8.693 -3.799 1.00 96.00 102 GLN A N 1
ATOM 758 C CA . GLN A 1 102 ? -3.392 -7.436 -4.063 1.00 96.00 102 GLN A CA 1
ATOM 759 C C . GLN A 1 102 ? -3.893 -6.743 -5.337 1.00 96.00 102 GLN A C 1
ATOM 761 O O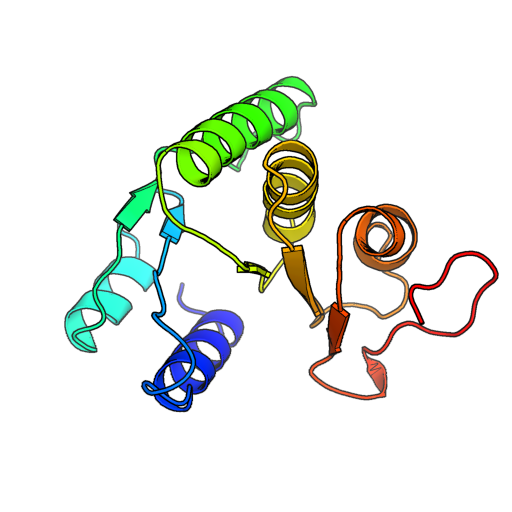 . GLN A 1 102 ? -3.883 -7.329 -6.418 1.00 96.00 102 GLN A O 1
ATOM 766 N N . VAL A 1 103 ? -4.175 -5.443 -5.245 1.00 94.38 103 VAL A N 1
ATOM 767 C CA . VAL A 1 103 ? -4.297 -4.534 -6.392 1.00 94.38 103 VAL A CA 1
ATOM 768 C C . VAL A 1 103 ? -2.991 -3.749 -6.550 1.00 94.38 103 VAL A C 1
ATOM 770 O O . VAL A 1 103 ? -2.581 -2.977 -5.675 1.00 94.38 103 VAL A O 1
ATOM 773 N N . TRP A 1 104 ? -2.301 -3.963 -7.670 1.00 92.81 104 TRP A N 1
ATOM 774 C CA . TRP A 1 104 ? -1.032 -3.310 -7.989 1.00 92.81 104 TRP A CA 1
ATOM 775 C C . TRP A 1 104 ? -1.278 -2.069 -8.843 1.00 92.81 104 TRP A C 1
ATOM 777 O O . TRP A 1 104 ? -1.579 -2.183 -10.028 1.00 92.81 104 TRP A O 1
ATOM 787 N N . HIS A 1 105 ? -1.069 -0.874 -8.295 1.00 91.25 105 HIS A N 1
ATOM 788 C CA . HIS A 1 105 ? -1.156 0.357 -9.075 1.00 91.25 105 HIS A CA 1
ATOM 789 C C . HIS A 1 105 ? 0.202 0.719 -9.685 1.00 91.25 105 HIS A C 1
ATOM 791 O O . HIS A 1 105 ? 1.121 1.186 -9.016 1.00 91.25 105 HIS A O 1
ATOM 797 N N . HIS A 1 106 ? 0.360 0.462 -10.977 1.00 88.44 106 HIS A N 1
ATOM 798 C CA . HIS A 1 106 ? 1.603 0.682 -11.691 1.00 88.44 106 HIS A CA 1
ATOM 799 C C . HIS A 1 106 ? 1.698 2.104 -12.263 1.00 88.44 106 HIS A C 1
ATOM 801 O O . HIS A 1 106 ? 0.890 2.525 -13.092 1.00 88.44 106 HIS A O 1
ATOM 807 N N . ARG A 1 107 ? 2.745 2.828 -11.858 1.00 81.50 107 ARG A N 1
ATOM 808 C CA . ARG A 1 107 ? 3.066 4.185 -12.347 1.00 81.50 107 ARG A CA 1
ATOM 809 C C . ARG A 1 107 ? 4.440 4.287 -13.011 1.00 81.50 107 ARG A C 1
ATOM 811 O O . ARG A 1 107 ? 4.851 5.364 -13.424 1.00 81.50 107 ARG A O 1
ATOM 818 N N . GLY A 1 108 ? 5.181 3.182 -13.020 1.00 81.38 108 GLY A N 1
ATOM 819 C CA . GLY A 1 108 ? 6.583 3.151 -13.400 1.00 81.38 108 GLY A CA 1
ATOM 820 C C . GLY A 1 108 ? 6.804 2.780 -14.859 1.00 81.38 108 GLY A C 1
ATOM 821 O O . GLY A 1 108 ? 5.931 2.887 -15.716 1.00 81.38 108 GLY A O 1
ATOM 822 N N . HIS A 1 109 ? 8.024 2.325 -15.127 1.00 80.38 109 HIS A N 1
ATOM 823 C CA . HIS A 1 109 ? 8.383 1.812 -16.435 1.00 80.38 109 HIS A CA 1
ATOM 824 C C . HIS A 1 109 ? 7.642 0.486 -16.706 1.00 80.38 109 HIS A C 1
ATOM 826 O O . HIS A 1 109 ? 7.748 -0.429 -15.881 1.00 80.38 109 HIS A O 1
AT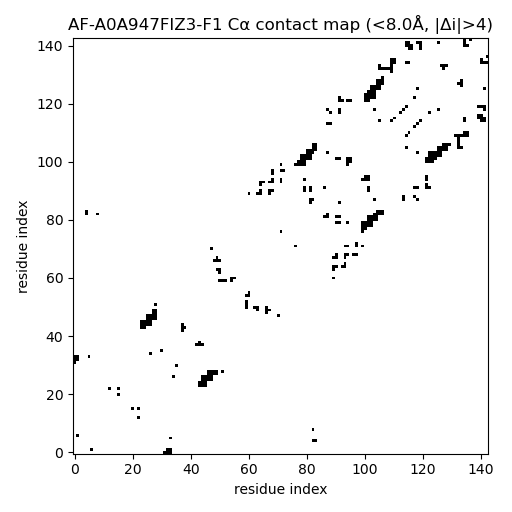OM 832 N N . PRO A 1 110 ? 7.035 0.288 -17.892 1.00 78.19 110 PRO A N 1
ATOM 833 C CA . PRO A 1 110 ? 6.264 -0.922 -18.231 1.00 78.19 110 PRO A CA 1
ATOM 834 C C . PRO A 1 110 ? 7.097 -2.219 -18.241 1.00 78.19 110 PRO A C 1
ATOM 836 O O . PRO A 1 110 ? 6.575 -3.328 -18.309 1.00 78.19 110 PRO A O 1
ATOM 839 N N . ARG A 1 111 ? 8.428 -2.093 -18.176 1.00 78.19 111 ARG A N 1
ATOM 840 C CA . ARG A 1 111 ? 9.391 -3.208 -18.068 1.00 78.19 111 ARG A CA 1
ATOM 841 C C . ARG A 1 111 ? 10.010 -3.360 -16.678 1.00 78.19 111 ARG A C 1
ATOM 843 O O . ARG A 1 111 ? 11.024 -4.042 -16.538 1.00 78.19 111 ARG A O 1
ATOM 850 N N . ALA A 1 112 ? 9.447 -2.712 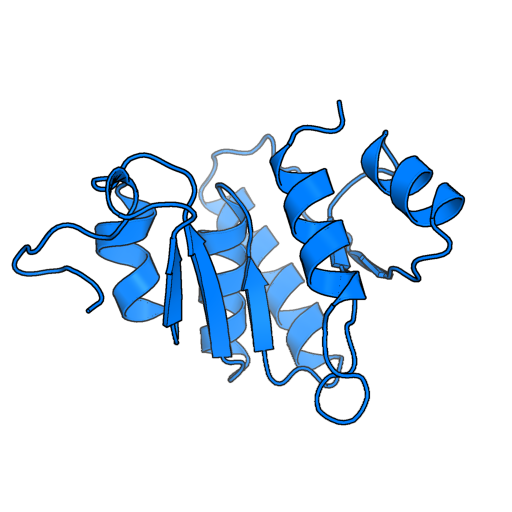-15.660 1.00 82.88 112 ALA A N 1
ATOM 851 C CA . ALA A 1 112 ? 9.936 -2.832 -14.294 1.00 82.88 112 ALA A CA 1
ATOM 852 C C . ALA A 1 112 ? 9.993 -4.310 -13.872 1.00 82.88 112 ALA A C 1
ATOM 854 O O . ALA A 1 112 ? 9.035 -5.059 -14.057 1.00 82.88 112 ALA A O 1
ATOM 855 N N . LYS A 1 113 ? 11.117 -4.731 -13.278 1.00 83.25 113 LYS A N 1
ATOM 856 C CA . LYS A 1 113 ? 11.321 -6.128 -12.855 1.00 83.25 113 LYS A CA 1
ATOM 857 C C . LYS A 1 113 ? 10.216 -6.601 -11.904 1.00 83.25 113 LYS A C 1
ATOM 859 O O . LYS A 1 113 ? 9.705 -7.699 -12.078 1.00 83.25 113 LYS A O 1
ATOM 864 N N . GLY A 1 114 ? 9.800 -5.749 -10.962 1.00 82.81 114 GLY A N 1
ATOM 865 C CA . GLY A 1 114 ? 8.684 -6.042 -10.057 1.00 82.81 114 GLY A CA 1
ATOM 866 C C . GLY A 1 114 ? 7.379 -6.325 -10.804 1.00 82.81 114 GLY A C 1
ATOM 867 O O . GLY A 1 114 ? 6.720 -7.320 -10.524 1.00 82.81 114 GLY A O 1
ATOM 868 N N . LEU A 1 115 ? 7.065 -5.522 -11.824 1.00 83.69 115 LEU A N 1
ATOM 869 C CA . LEU A 1 115 ? 5.877 -5.725 -12.651 1.00 83.69 115 LEU A CA 1
ATOM 870 C C . LEU A 1 115 ? 5.936 -7.037 -13.452 1.00 83.69 115 LEU A C 1
ATOM 872 O O . LEU A 1 115 ? 4.922 -7.702 -13.603 1.00 83.69 115 LEU A O 1
ATOM 876 N N . ARG A 1 116 ? 7.112 -7.427 -13.959 1.00 84.88 116 ARG A N 1
ATOM 877 C CA . ARG A 1 116 ? 7.261 -8.637 -14.791 1.00 84.88 116 ARG A CA 1
ATOM 878 C C . ARG A 1 116 ? 7.378 -9.937 -14.004 1.00 84.88 116 ARG A C 1
ATOM 880 O O . ARG A 1 116 ? 7.053 -10.983 -14.540 1.00 84.88 116 ARG A O 1
ATOM 887 N N . PHE A 1 117 ? 7.911 -9.895 -12.787 1.00 86.38 117 PHE A N 1
ATOM 888 C CA . PHE A 1 117 ? 8.256 -11.117 -12.052 1.00 86.38 117 PHE A CA 1
ATOM 889 C C . PHE A 1 117 ? 7.505 -11.273 -10.733 1.00 86.38 117 PHE A C 1
ATOM 891 O O . PHE A 1 117 ? 7.311 -12.397 -10.287 1.00 86.38 117 PHE A O 1
ATOM 898 N N . ILE A 1 118 ? 7.081 -10.173 -10.105 1.00 88.06 118 ILE A N 1
ATOM 899 C CA . ILE A 1 118 ? 6.391 -10.216 -8.809 1.00 88.06 118 ILE A CA 1
ATOM 900 C C . ILE A 1 118 ? 4.886 -10.072 -9.000 1.00 88.06 118 ILE A C 1
ATOM 902 O O . ILE A 1 118 ? 4.141 -10.909 -8.498 1.00 88.06 118 ILE A O 1
ATOM 906 N N . ALA A 1 119 ? 4.437 -9.083 -9.779 1.00 88.44 119 ALA A N 1
ATOM 907 C CA . ALA A 1 119 ? 3.011 -8.853 -10.001 1.00 88.44 119 ALA A C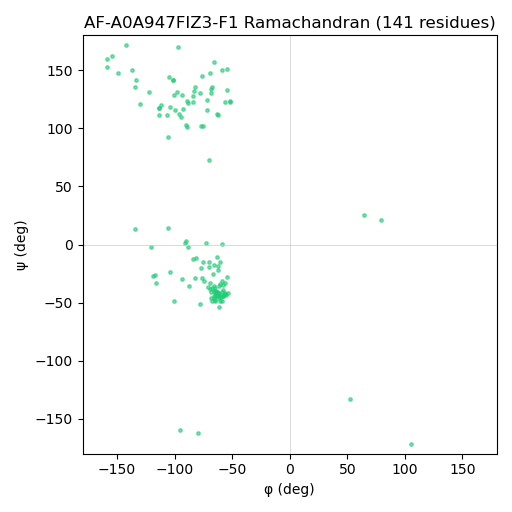A 1
ATOM 908 C C . ALA A 1 119 ? 2.247 -10.097 -10.505 1.00 88.44 119 ALA A C 1
ATOM 910 O O . ALA A 1 119 ? 1.195 -10.367 -9.939 1.00 88.44 119 ALA A O 1
ATOM 911 N N . PRO A 1 120 ? 2.759 -10.930 -11.440 1.00 90.75 120 PRO A N 1
ATOM 912 C CA . PRO A 1 120 ? 2.047 -12.143 -11.864 1.00 90.75 120 PRO A CA 1
ATOM 913 C C . PRO A 1 120 ? 1.842 -13.169 -10.742 1.00 90.75 120 PRO A C 1
ATOM 915 O O . PRO A 1 120 ? 0.985 -14.040 -10.839 1.00 90.75 120 PRO A O 1
ATOM 918 N N . LEU A 1 121 ? 2.660 -13.106 -9.687 1.00 89.69 121 LEU A N 1
ATOM 919 C CA . LEU A 1 121 ? 2.588 -14.028 -8.561 1.00 89.69 121 LEU A CA 1
ATOM 920 C C . LEU A 1 121 ? 1.725 -13.495 -7.423 1.00 89.69 121 LEU A C 1
ATOM 922 O O . LEU A 1 121 ? 1.200 -14.312 -6.667 1.00 89.69 121 LEU A O 1
ATOM 926 N N . THR A 1 122 ? 1.648 -12.176 -7.246 1.00 91.75 122 THR A N 1
ATOM 927 C CA . THR A 1 122 ? 1.045 -11.554 -6.059 1.00 91.75 122 THR A CA 1
ATOM 928 C C . THR A 1 122 ? -0.189 -10.720 -6.370 1.00 91.75 122 THR A C 1
ATOM 930 O O . THR A 1 122 ? -1.095 -10.674 -5.545 1.00 91.75 122 THR A O 1
ATOM 933 N N . ALA A 1 123 ? -0.243 -10.073 -7.535 1.00 92.31 123 ALA A N 1
ATOM 934 C CA . ALA A 1 123 ? -1.315 -9.161 -7.895 1.00 92.31 123 ALA A CA 1
ATOM 935 C C . ALA A 1 123 ? -2.514 -9.918 -8.471 1.00 92.31 123 ALA A C 1
ATOM 937 O O . ALA A 1 123 ? -2.397 -10.672 -9.434 1.00 92.31 123 ALA A O 1
ATOM 938 N N . ARG A 1 124 ? -3.688 -9.644 -7.907 1.00 93.12 124 ARG A N 1
ATOM 939 C CA . ARG A 1 124 ? -4.994 -10.010 -8.457 1.00 93.12 124 ARG A CA 1
ATOM 940 C C . ARG A 1 124 ? -5.312 -9.207 -9.715 1.00 93.12 124 ARG A C 1
ATOM 942 O O . ARG A 1 124 ? -5.921 -9.732 -10.641 1.00 93.12 124 ARG A O 1
ATOM 949 N N . ALA A 1 125 ? -4.926 -7.933 -9.705 1.00 91.75 125 ALA A N 1
ATOM 950 C CA . ALA A 1 125 ? -5.104 -6.997 -10.802 1.00 91.75 125 ALA A CA 1
ATOM 951 C C . ALA A 1 125 ? -3.967 -5.970 -10.815 1.00 91.75 125 ALA A C 1
ATOM 953 O O . ALA A 1 125 ? -3.472 -5.557 -9.760 1.00 91.75 125 ALA A O 1
ATOM 954 N N . VAL A 1 126 ? -3.592 -5.523 -12.014 1.00 90.75 126 VAL A N 1
ATOM 955 C CA . VAL A 1 126 ? -2.671 -4.403 -12.218 1.00 90.75 126 VAL A CA 1
ATOM 956 C C . VAL A 1 126 ? -3.449 -3.235 -12.816 1.00 90.75 126 VAL A C 1
ATOM 958 O O . VAL A 1 126 ? -3.989 -3.341 -13.912 1.00 90.75 126 VAL A O 1
ATOM 961 N N . VAL A 1 127 ? -3.473 -2.106 -12.115 1.00 89.56 127 VAL A N 1
ATOM 962 C CA . VAL A 1 127 ? -4.059 -0.851 -12.599 1.00 89.56 127 VAL A CA 1
ATOM 963 C C . VAL A 1 127 ? -2.921 0.069 -13.007 1.00 89.56 127 VAL A C 1
ATOM 965 O O . VAL A 1 127 ? -2.088 0.419 -12.180 1.00 89.56 127 VAL A O 1
ATOM 968 N N . SER A 1 128 ? -2.842 0.457 -14.274 1.00 85.62 128 SER A N 1
ATOM 969 C CA . SER A 1 128 ? -1.822 1.396 -14.755 1.00 85.62 128 SER A CA 1
ATOM 970 C C . SER A 1 128 ? -2.394 2.798 -14.930 1.00 85.62 128 SER A C 1
ATOM 972 O O . SER A 1 128 ? -3.490 2.940 -15.462 1.00 85.62 128 SER A O 1
ATOM 974 N N . VAL A 1 129 ? -1.618 3.832 -14.598 1.00 83.94 129 VAL A N 1
ATOM 975 C CA . VAL A 1 129 ? -2.021 5.244 -14.807 1.00 83.94 129 VAL A CA 1
ATOM 976 C C . VAL A 1 129 ? -2.164 5.647 -16.276 1.00 83.94 129 VAL A C 1
ATOM 978 O O . VAL A 1 129 ? -2.744 6.684 -16.577 1.00 83.94 129 VAL A O 1
ATOM 981 N N . SER A 1 130 ? -1.592 4.873 -17.199 1.00 77.88 130 SER A N 1
ATOM 982 C CA . SER A 1 130 ? -1.686 5.109 -18.639 1.00 77.88 130 SER A CA 1
ATOM 983 C C . SER A 1 130 ? -1.396 3.832 -19.423 1.00 77.88 130 SER A C 1
ATOM 985 O O . SER A 1 130 ? -0.709 2.940 -18.922 1.00 77.88 130 SER A O 1
ATOM 987 N N . HIS A 1 131 ? -1.835 3.784 -20.685 1.00 72.69 131 HIS A N 1
ATOM 988 C CA . HIS A 1 131 ? -1.495 2.699 -21.614 1.00 72.69 131 HIS A CA 1
ATOM 989 C C . HIS A 1 131 ? 0.015 2.540 -21.833 1.00 72.69 131 HIS A C 1
ATOM 991 O O . HIS A 1 131 ? 0.499 1.432 -22.040 1.00 72.69 131 HIS A O 1
ATOM 997 N N . TYR A 1 132 ? 0.779 3.636 -21.759 1.00 72.75 132 TYR A N 1
ATOM 998 C CA . TYR A 1 132 ? 2.238 3.588 -21.868 1.00 72.75 132 TYR A CA 1
ATOM 999 C C . TYR A 1 132 ? 2.879 2.836 -20.692 1.00 72.75 132 TYR A C 1
ATOM 1001 O O . TYR A 1 132 ? 3.872 2.132 -20.870 1.00 72.75 132 TYR A O 1
ATOM 1009 N N . ALA A 1 133 ? 2.307 2.983 -19.494 1.00 72.25 133 ALA A N 1
ATOM 1010 C CA . ALA A 1 133 ? 2.774 2.322 -18.282 1.00 72.25 133 ALA A CA 1
ATOM 1011 C C . ALA A 1 133 ? 2.226 0.891 -18.131 1.00 72.25 133 ALA A C 1
ATOM 1013 O O . ALA A 1 133 ? 2.715 0.139 -17.291 1.00 72.25 133 ALA A O 1
ATOM 1014 N N . SER A 1 134 ? 1.223 0.487 -18.916 1.00 73.75 134 SER A N 1
ATOM 1015 C CA . SER A 1 134 ? 0.646 -0.857 -18.832 1.00 73.75 134 SER A CA 1
ATOM 1016 C C . SER A 1 134 ? 1.691 -1.956 -19.091 1.00 73.75 134 SER A C 1
ATOM 1018 O O . SER A 1 134 ? 2.642 -1.741 -19.853 1.00 73.75 134 SER A O 1
ATOM 1020 N N . PRO A 1 135 ? 1.530 -3.153 -18.486 1.00 66.00 135 PRO A N 1
ATOM 1021 C CA . PRO A 1 135 ? 2.392 -4.292 -18.781 1.00 66.00 135 PRO A CA 1
ATOM 1022 C C . PRO A 1 135 ? 2.447 -4.539 -20.291 1.00 66.00 135 PRO A C 1
ATOM 1024 O O . PRO A 1 135 ? 1.419 -4.731 -20.935 1.00 66.00 135 PRO A O 1
ATOM 1027 N N . GLN A 1 136 ? 3.646 -4.538 -20.877 1.00 67.31 136 GLN A N 1
ATOM 1028 C CA . GLN A 1 136 ? 3.781 -4.911 -22.286 1.00 67.31 136 GLN A CA 1
ATOM 1029 C C . GLN A 1 136 ? 3.677 -6.433 -22.441 1.00 67.31 136 GLN A C 1
ATOM 1031 O O . GLN A 1 136 ? 4.191 -7.155 -21.578 1.00 67.31 136 GLN A O 1
ATOM 1036 N N . PRO A 1 137 ? 3.087 -6.941 -23.539 1.00 56.44 137 PRO A N 1
ATOM 1037 C CA . PRO A 1 137 ? 3.029 -8.373 -23.805 1.00 56.44 137 PRO A CA 1
ATOM 1038 C C . PRO A 1 137 ? 4.440 -8.975 -23.815 1.00 56.44 137 PRO A C 1
ATOM 1040 O O . PRO A 1 137 ? 5.326 -8.538 -24.547 1.00 56.44 137 PRO A O 1
ATOM 1043 N N . SER A 1 138 ? 4.669 -9.963 -22.958 1.00 51.56 138 SER A N 1
ATOM 1044 C CA . SER A 1 138 ? 5.863 -10.807 -22.932 1.00 51.56 138 SER A CA 1
ATOM 1045 C C . SER A 1 138 ? 5.483 -12.134 -22.284 1.00 51.56 138 SER A C 1
ATOM 1047 O O . SER A 1 138 ? 4.490 -12.189 -21.563 1.00 51.56 138 SER A O 1
ATOM 1049 N N . ASN A 1 139 ? 6.285 -13.182 -22.470 1.00 44.69 139 ASN A N 1
ATOM 1050 C CA . ASN A 1 139 ? 6.003 -14.541 -21.971 1.00 44.69 139 ASN A CA 1
ATOM 1051 C C . ASN A 1 139 ? 5.827 -14.664 -20.433 1.00 44.69 139 ASN A C 1
ATOM 1053 O O . ASN A 1 139 ? 5.633 -15.765 -19.935 1.00 44.69 139 ASN A O 1
ATOM 1057 N N . TYR A 1 140 ? 5.926 -13.558 -19.684 1.00 49.41 140 TYR A N 1
ATOM 1058 C CA . TYR A 1 140 ? 5.814 -13.473 -18.223 1.00 49.41 140 TYR A CA 1
ATOM 1059 C C . TYR A 1 140 ? 4.919 -12.310 -17.752 1.00 49.41 140 TYR A C 1
ATOM 1061 O O . TYR A 1 140 ? 4.986 -11.907 -16.596 1.00 49.41 140 TYR A O 1
ATOM 1069 N N . SER A 1 141 ? 4.139 -11.694 -18.639 1.00 45.59 141 SER A N 1
ATOM 1070 C CA . SER A 1 141 ? 3.367 -10.500 -18.285 1.00 45.59 141 SER A CA 1
ATOM 1071 C C . SER A 1 141 ? 2.053 -10.876 -17.601 1.00 45.59 141 SER A C 1
ATOM 1073 O O . SER A 1 141 ? 1.322 -11.722 -18.105 1.00 45.59 141 SER A O 1
ATOM 1075 N N . ALA A 1 142 ? 1.754 -10.225 -16.472 1.00 48.41 142 ALA A N 1
ATOM 1076 C CA . ALA A 1 142 ? 0.411 -10.210 -15.902 1.00 48.41 142 ALA A CA 1
ATOM 1077 C C . ALA A 1 142 ? -0.518 -9.536 -16.924 1.00 48.41 142 ALA A C 1
ATOM 1079 O O . ALA A 1 142 ? -0.327 -8.356 -17.232 1.00 48.41 142 ALA A O 1
ATOM 1080 N N . GLY A 1 143 ? -1.417 -10.327 -17.508 1.00 43.56 143 GLY A N 1
ATOM 1081 C CA . GLY A 1 143 ? -2.504 -9.889 -18.382 1.00 43.56 143 GLY A CA 1
ATOM 1082 C C . GLY A 1 143 ? -3.821 -9.894 -17.631 1.00 43.56 143 GLY A C 1
ATOM 1083 O O . GLY A 1 143 ? -3.952 -10.733 -16.712 1.00 43.56 143 GLY A O 1
#

Foldseek 3Di:
DDDPLLVVVVVVVVPDDPVVDDDEAEDEDDCPPSVVVCVVVVHDYDYQDAQDPVDPDPVSLVRRLVSLLCVLLVDDAQEDEDRDDSCCQSNQSSCVVNVHAYEAEFEDQLPPPCQQPVCLPRHPYYHYPDPRRHNDDDPRGDD

pLDDT: mean 83.68, std 11.79, range [43.56, 96.5]